Protein AF-A0A2V3HR65-F1 (afdb_monomer_lite)

Secondary structure (DSSP, 8-state):
-HHHHHHHHHHHIIIIIIIIIIIT--S---HHHHHHHHHHHHTTTS--HHHHHHHHHHHHHHTTSTT-TT-GGG-HHIIIIIHHHS----SS---GGGTTGGG---

Sequence (106 aa):
MIFFVWYFACGLSITVGYHRLFTHRSHDARAPLRLAYAVFGAGSFQNSILEWSSDHRRHHKEVDNEADPYNASRGFWWSHFLWILMDEHVGEPDYTNVRDLQKDWV

pLDDT: mean 93.76, std 7.17, range [59.22, 98.75]

Radius of gyration: 14.68 Å; chains: 1; bounding box: 37×25×39 Å

Foldseek 3Di:
DVVVVLVVLLVCLVPVNLPCCQQVVVDDDDPVVNVSSQVSVVVNVPDHSQLSSLLVVQCVVQAQHPSNLQRCVVDDVSNPPVSVVDPPDPDDDDRVVRVVVVPDPD

Structure (mmCIF, N/CA/C/O backbone):
data_AF-A0A2V3HR65-F1
#
_entry.id   AF-A0A2V3HR65-F1
#
loop_
_atom_site.group_PDB
_atom_site.id
_atom_site.type_symbol
_atom_site.label_atom_id
_atom_site.label_alt_id
_atom_site.label_comp_id
_atom_site.label_asym_id
_atom_site.label_entity_id
_atom_site.label_seq_id
_atom_site.pdbx_PDB_ins_code
_atom_site.Cartn_x
_atom_site.Cartn_y
_atom_site.Cartn_z
_atom_site.occupancy
_atom_site.B_iso_or_equiv
_atom_site.auth_seq_id
_atom_site.auth_comp_id
_atom_site.auth_asym_id
_atom_site.auth_atom_id
_atom_site.pdbx_PDB_model_num
ATOM 1 N N . MET A 1 1 ? 23.529 4.520 -5.643 1.00 85.56 1 MET A N 1
ATOM 2 C CA . MET A 1 1 ? 22.571 4.556 -6.774 1.00 85.56 1 MET A CA 1
ATOM 3 C C . MET A 1 1 ? 21.508 3.464 -6.662 1.00 85.56 1 MET A C 1
ATOM 5 O O . MET A 1 1 ? 20.338 3.812 -6.652 1.00 85.56 1 MET A O 1
ATOM 9 N N . ILE A 1 2 ? 21.885 2.188 -6.488 1.00 96.00 2 ILE A N 1
ATOM 10 C CA . ILE A 1 2 ? 20.934 1.060 -6.372 1.00 96.00 2 ILE A CA 1
ATOM 11 C C . ILE A 1 2 ? 19.869 1.242 -5.278 1.00 96.00 2 ILE A C 1
ATOM 13 O O . ILE A 1 2 ? 18.695 1.012 -5.536 1.00 96.00 2 ILE A O 1
ATOM 17 N N . PHE A 1 3 ? 20.262 1.747 -4.102 1.00 96.56 3 PHE A N 1
ATOM 18 C CA . PHE A 1 3 ? 19.340 2.027 -2.997 1.00 96.56 3 PHE A CA 1
ATOM 19 C C . PHE A 1 3 ? 18.192 2.952 -3.415 1.00 96.56 3 PHE A C 1
ATOM 21 O O . PHE A 1 3 ? 17.036 2.631 -3.187 1.00 96.56 3 PHE A O 1
ATOM 28 N N . PHE A 1 4 ? 18.499 4.074 -4.074 1.00 97.44 4 PHE A N 1
ATOM 29 C CA . PHE A 1 4 ? 17.481 5.041 -4.485 1.00 97.44 4 PHE A CA 1
ATOM 30 C C . PHE A 1 4 ? 16.558 4.470 -5.558 1.00 97.44 4 PHE A C 1
ATOM 32 O O . PHE A 1 4 ? 15.350 4.657 -5.479 1.00 97.44 4 PHE A O 1
ATOM 39 N N . VAL A 1 5 ? 17.108 3.729 -6.525 1.00 97.38 5 VAL A N 1
ATOM 40 C CA . VAL A 1 5 ? 16.298 3.049 -7.547 1.00 97.38 5 VAL A CA 1
ATOM 41 C C . VAL A 1 5 ? 15.315 2.083 -6.889 1.00 97.38 5 VAL A C 1
ATOM 43 O O . VAL A 1 5 ? 14.127 2.130 -7.191 1.00 97.38 5 VAL A O 1
ATOM 46 N N . TRP A 1 6 ? 15.791 1.263 -5.950 1.00 97.50 6 TRP A N 1
ATOM 47 C CA . TRP A 1 6 ? 14.945 0.323 -5.218 1.00 97.50 6 TRP A CA 1
ATOM 48 C C . TRP A 1 6 ? 13.894 1.039 -4.363 1.00 97.50 6 TRP A C 1
ATOM 50 O O . TRP A 1 6 ? 12.714 0.716 -4.440 1.00 97.50 6 TRP A O 1
ATOM 60 N N . TYR A 1 7 ? 14.304 2.068 -3.617 1.00 97.94 7 TYR A N 1
ATOM 61 C CA . TYR A 1 7 ? 13.422 2.881 -2.779 1.00 97.94 7 TYR A CA 1
ATOM 62 C C . TYR A 1 7 ? 12.251 3.463 -3.579 1.00 97.94 7 TYR A C 1
ATOM 64 O O . TYR A 1 7 ? 11.094 3.309 -3.187 1.00 97.94 7 TYR A O 1
ATOM 72 N N . PHE A 1 8 ? 12.528 4.078 -4.733 1.00 98.31 8 PHE A N 1
ATOM 73 C CA . PHE A 1 8 ? 11.477 4.631 -5.586 1.00 98.31 8 PHE A CA 1
ATOM 74 C C . PHE A 1 8 ? 10.636 3.545 -6.259 1.00 98.31 8 PHE A C 1
ATOM 76 O O . PHE A 1 8 ? 9.420 3.700 -6.334 1.00 98.31 8 PHE A O 1
ATOM 83 N N . ALA A 1 9 ? 11.239 2.442 -6.710 1.00 98.44 9 ALA A N 1
ATOM 84 C CA . ALA A 1 9 ? 10.497 1.339 -7.318 1.00 98.44 9 ALA A CA 1
ATOM 85 C C . ALA A 1 9 ? 9.495 0.714 -6.331 1.00 98.44 9 ALA A C 1
ATOM 87 O O . ALA A 1 9 ? 8.317 0.559 -6.665 1.00 98.44 9 ALA A O 1
ATOM 88 N N . CYS A 1 10 ? 9.920 0.430 -5.096 1.00 98.62 10 CYS A N 1
ATOM 89 C CA . CYS A 1 10 ? 9.049 -0.082 -4.038 1.00 98.62 10 CYS A CA 1
ATOM 90 C C . CYS A 1 10 ? 7.996 0.952 -3.616 1.00 98.62 10 CYS A C 1
ATOM 92 O O . CYS A 1 10 ? 6.811 0.630 -3.552 1.00 98.62 10 CYS A O 1
ATOM 94 N N . GLY A 1 11 ? 8.395 2.211 -3.400 1.00 98.38 11 GLY A N 1
ATOM 95 C CA . GLY A 1 11 ? 7.475 3.282 -3.007 1.00 98.38 11 GLY A CA 1
ATOM 96 C C . GLY A 1 11 ? 6.376 3.545 -4.043 1.00 98.38 11 GLY A C 1
ATOM 97 O O . GLY A 1 11 ? 5.202 3.675 -3.690 1.00 98.38 11 GLY A O 1
ATOM 98 N N . LEU A 1 12 ? 6.722 3.562 -5.334 1.00 98.50 12 LEU A N 1
ATOM 99 C CA . LEU A 1 12 ? 5.746 3.673 -6.425 1.00 98.50 12 LEU A CA 1
ATOM 100 C C . LEU A 1 12 ? 4.853 2.436 -6.522 1.00 98.50 12 LEU A C 1
ATOM 102 O O . LEU A 1 12 ? 3.670 2.559 -6.828 1.00 98.50 12 LEU A O 1
ATOM 106 N N . SER A 1 13 ? 5.382 1.252 -6.226 1.00 98.62 13 SER A N 1
ATOM 107 C CA . SER A 1 13 ? 4.596 0.018 -6.262 1.00 98.62 13 SER A CA 1
ATOM 108 C C . SER A 1 13 ? 3.564 -0.055 -5.147 1.00 98.62 13 SER A C 1
ATOM 110 O O . SER A 1 13 ? 2.455 -0.505 -5.406 1.00 98.62 13 SER A O 1
ATOM 112 N N . ILE A 1 14 ? 3.860 0.473 -3.956 1.00 98.75 14 ILE A N 1
ATOM 113 C CA . ILE A 1 14 ? 2.848 0.629 -2.904 1.00 98.75 14 ILE A CA 1
ATOM 114 C C . ILE A 1 14 ? 1.835 1.713 -3.276 1.00 98.75 14 ILE A C 1
ATOM 116 O O . ILE A 1 14 ? 0.631 1.476 -3.278 1.00 98.75 14 ILE A O 1
ATOM 120 N N . THR A 1 15 ? 2.306 2.906 -3.641 1.00 98.62 15 THR A N 1
ATOM 121 C CA . THR A 1 15 ? 1.425 4.075 -3.801 1.00 98.62 15 THR A CA 1
ATOM 122 C C . THR A 1 15 ? 0.603 4.080 -5.088 1.00 98.62 15 THR A C 1
ATOM 124 O O . THR A 1 15 ? -0.537 4.540 -5.073 1.00 98.62 15 THR A O 1
ATOM 127 N N . VAL A 1 16 ? 1.159 3.611 -6.206 1.00 98.50 16 VAL A N 1
ATOM 128 C CA . VAL A 1 16 ? 0.492 3.576 -7.518 1.00 98.50 16 VAL A CA 1
ATOM 129 C C . VAL A 1 16 ? -0.021 2.173 -7.832 1.00 98.50 16 VAL A C 1
ATOM 131 O O . VAL A 1 16 ? -1.129 2.040 -8.341 1.00 98.50 16 VAL A O 1
ATOM 134 N N . GLY A 1 17 ? 0.737 1.135 -7.475 1.00 98.62 17 GLY A N 1
ATOM 135 C CA . GLY A 1 17 ? 0.348 -0.262 -7.659 1.00 98.62 17 GLY A CA 1
ATOM 136 C C . GLY A 1 17 ? -0.688 -0.733 -6.638 1.00 98.62 17 GLY A C 1
ATOM 137 O O . GLY A 1 17 ? -1.886 -0.694 -6.903 1.00 98.62 17 GLY A O 1
ATOM 138 N N . TYR A 1 18 ? -0.238 -1.194 -5.472 1.00 98.62 18 TYR A N 1
ATOM 139 C CA . TYR A 1 18 ? -1.084 -1.814 -4.444 1.00 98.62 18 TYR A CA 1
ATOM 140 C C . TYR A 1 18 ? -2.269 -0.913 -4.096 1.00 98.62 18 TYR A C 1
ATOM 142 O O . TYR A 1 18 ? -3.417 -1.333 -4.206 1.00 98.62 18 TYR A O 1
ATOM 150 N N . HIS A 1 19 ? -2.004 0.356 -3.792 1.00 98.75 19 HIS A N 1
ATOM 151 C CA . HIS A 1 19 ? -3.022 1.314 -3.386 1.00 98.75 19 HIS A CA 1
ATOM 152 C C . HIS A 1 19 ? -3.970 1.715 -4.530 1.00 98.75 19 HIS A C 1
ATOM 154 O O . HIS A 1 19 ? -5.168 1.438 -4.487 1.00 98.75 19 HIS A O 1
ATOM 160 N N . ARG A 1 20 ? -3.469 2.382 -5.576 1.00 98.69 20 ARG A N 1
ATOM 161 C CA . ARG A 1 20 ? -4.342 2.998 -6.594 1.00 98.69 20 ARG A CA 1
ATOM 162 C C . ARG A 1 20 ? -4.848 2.007 -7.638 1.00 98.69 20 ARG A C 1
ATOM 164 O O . ARG A 1 20 ? -6.017 2.083 -8.005 1.00 98.69 20 ARG A O 1
ATOM 171 N N . LEU A 1 21 ? -3.990 1.112 -8.123 1.00 98.56 21 LEU A N 1
ATOM 172 C CA . LEU A 1 21 ? -4.334 0.151 -9.170 1.00 98.56 21 LEU A CA 1
ATOM 173 C C . LEU A 1 21 ? -5.095 -1.053 -8.603 1.00 98.56 21 LEU A C 1
ATOM 175 O O . LEU A 1 21 ? -6.232 -1.284 -9.001 1.00 98.56 21 LEU A O 1
ATOM 179 N N . PHE A 1 22 ? -4.500 -1.812 -7.679 1.00 98.25 22 PHE A N 1
ATOM 180 C CA . PHE A 1 22 ? -5.097 -3.068 -7.204 1.00 98.25 22 PHE A CA 1
ATOM 181 C C . PHE A 1 22 ? -6.214 -2.831 -6.181 1.00 98.25 22 PHE A C 1
ATOM 183 O O . PHE A 1 22 ? -7.292 -3.418 -6.287 1.00 98.25 22 PHE A O 1
ATOM 190 N N . THR A 1 23 ? -6.015 -1.915 -5.231 1.00 98.25 23 THR A N 1
ATOM 191 C CA . THR A 1 23 ? -7.006 -1.709 -4.171 1.00 98.25 23 THR A CA 1
ATOM 192 C C . THR A 1 23 ? -8.181 -0.855 -4.631 1.00 98.25 23 THR A C 1
ATOM 194 O O . THR A 1 23 ? -9.323 -1.313 -4.552 1.00 98.25 23 THR A O 1
ATOM 197 N N . HIS A 1 24 ? -7.915 0.355 -5.135 1.00 98.19 24 HIS A N 1
ATOM 198 C CA . HIS A 1 24 ? -8.957 1.324 -5.512 1.00 98.19 24 HIS A CA 1
ATOM 199 C C . HIS A 1 24 ? -9.387 1.265 -6.978 1.00 98.19 24 HIS A C 1
ATOM 201 O O . HIS A 1 24 ? -10.379 1.899 -7.332 1.00 98.19 24 HIS A O 1
ATOM 207 N N . ARG A 1 25 ? -8.671 0.524 -7.836 1.00 96.00 25 ARG A N 1
ATOM 208 C CA . ARG A 1 25 ? -8.961 0.412 -9.280 1.00 96.00 25 ARG A CA 1
ATOM 209 C C . ARG A 1 25 ? -9.151 1.775 -9.955 1.00 96.00 25 ARG A C 1
ATOM 211 O O . ARG A 1 25 ? -10.038 1.968 -10.780 1.00 96.00 25 ARG A O 1
ATOM 218 N N . SER A 1 26 ? -8.306 2.739 -9.589 1.00 98.00 26 SER A N 1
ATOM 219 C CA . SER A 1 26 ? -8.419 4.131 -10.039 1.00 98.00 26 SER A CA 1
ATOM 220 C C . SER A 1 26 ? -7.954 4.346 -11.483 1.00 98.00 26 SER A C 1
ATOM 222 O O . SER A 1 26 ? -8.124 5.436 -12.025 1.00 98.00 26 SER A O 1
ATOM 224 N N . HIS A 1 27 ? -7.262 3.367 -12.061 1.00 97.88 27 HIS A N 1
ATOM 225 C CA . HIS A 1 27 ? -6.734 3.385 -13.420 1.00 97.88 27 H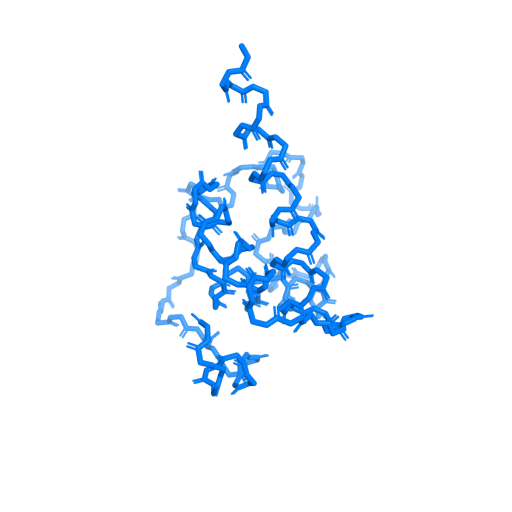IS A CA 1
ATOM 226 C C . HIS A 1 27 ? -6.452 1.955 -13.887 1.00 97.88 27 HIS A C 1
ATOM 228 O O . HIS A 1 27 ? -6.312 1.054 -13.064 1.00 97.88 27 HIS A O 1
ATOM 234 N N . ASP A 1 28 ? -6.311 1.773 -15.198 1.00 96.88 28 ASP A N 1
ATOM 235 C CA . ASP A 1 28 ? -5.884 0.514 -15.802 1.00 96.88 28 ASP A CA 1
ATOM 236 C C . ASP A 1 28 ? -4.392 0.540 -16.149 1.00 96.88 28 ASP A C 1
ATOM 238 O O . ASP A 1 28 ? -3.822 1.575 -16.503 1.00 96.88 28 ASP A O 1
ATOM 242 N N . ALA A 1 29 ? -3.755 -0.629 -16.109 1.00 97.50 29 ALA A N 1
ATOM 243 C CA . ALA A 1 29 ? -2.364 -0.812 -16.504 1.00 97.50 29 ALA A CA 1
ATOM 244 C C . ALA A 1 29 ? -2.209 -2.053 -17.390 1.00 97.50 29 ALA A C 1
ATOM 246 O O . ALA A 1 29 ? -2.921 -3.046 -17.240 1.00 97.50 29 ALA A O 1
ATOM 247 N N . ARG A 1 30 ? -1.243 -2.022 -18.314 1.00 97.94 30 ARG A N 1
ATOM 248 C CA . ARG A 1 30 ? -0.882 -3.202 -19.117 1.00 97.94 30 ARG A CA 1
ATOM 249 C C . ARG A 1 30 ? -0.059 -4.190 -18.287 1.00 97.94 30 ARG A C 1
ATOM 251 O O . ARG A 1 30 ? 0.628 -3.791 -17.348 1.00 97.94 30 ARG A O 1
ATOM 258 N N . ALA A 1 31 ? -0.076 -5.462 -18.686 1.00 98.00 31 ALA A N 1
ATOM 259 C CA . ALA A 1 31 ? 0.575 -6.569 -17.977 1.00 98.00 31 ALA A CA 1
ATOM 260 C C . ALA A 1 31 ? 2.022 -6.297 -17.501 1.00 98.00 31 ALA A C 1
ATOM 262 O O . ALA A 1 31 ? 2.295 -6.576 -16.337 1.00 98.00 31 ALA A O 1
ATOM 263 N N . PRO A 1 32 ? 2.931 -5.690 -18.299 1.00 98.19 32 PRO A N 1
ATOM 264 C CA . PRO A 1 32 ? 4.299 -5.441 -17.836 1.00 98.19 32 PRO A CA 1
ATOM 265 C C . PRO A 1 32 ? 4.373 -4.498 -16.631 1.00 98.19 32 PRO A C 1
ATOM 267 O O . PRO A 1 32 ? 5.157 -4.721 -15.715 1.00 98.19 32 PRO A O 1
ATOM 270 N N . LEU A 1 33 ? 3.535 -3.457 -16.611 1.00 98.31 33 LEU A N 1
ATOM 271 C CA . LEU A 1 33 ? 3.505 -2.495 -15.512 1.00 98.31 33 LEU A CA 1
ATOM 272 C C . LEU A 1 33 ? 2.849 -3.099 -14.265 1.00 98.31 33 LEU A C 1
ATOM 274 O O . LEU A 1 33 ? 3.345 -2.904 -13.160 1.00 98.31 33 LEU A O 1
ATOM 278 N N . ARG A 1 34 ? 1.783 -3.887 -14.451 1.00 98.31 34 ARG A N 1
ATOM 279 C CA . ARG A 1 34 ? 1.138 -4.636 -13.361 1.00 98.31 34 ARG A CA 1
ATOM 280 C C . ARG A 1 34 ? 2.127 -5.585 -12.682 1.00 98.31 34 ARG A C 1
ATOM 282 O O . ARG A 1 34 ? 2.227 -5.582 -11.461 1.00 98.31 34 ARG A O 1
ATOM 289 N N . LEU A 1 35 ? 2.902 -6.328 -13.476 1.00 98.25 35 LEU A N 1
ATOM 290 C CA . LEU A 1 35 ? 3.931 -7.234 -12.970 1.00 98.25 35 LEU A CA 1
ATOM 291 C C . LEU A 1 35 ? 5.066 -6.475 -12.273 1.00 98.25 35 LEU A C 1
ATOM 293 O O . LEU A 1 35 ? 5.530 -6.907 -11.223 1.00 98.25 35 LEU A O 1
ATOM 297 N N . ALA A 1 36 ? 5.488 -5.326 -12.811 1.00 98.44 36 ALA A N 1
ATOM 298 C CA . ALA A 1 36 ? 6.482 -4.484 -12.150 1.00 98.44 36 ALA A CA 1
ATOM 299 C C . ALA A 1 36 ? 5.999 -4.043 -10.758 1.00 98.44 36 ALA A C 1
ATOM 301 O O . ALA A 1 36 ? 6.737 -4.189 -9.786 1.00 98.44 36 ALA A O 1
ATOM 302 N N . TYR A 1 37 ? 4.750 -3.581 -10.644 1.00 98.56 37 TYR A N 1
ATOM 303 C CA . TYR A 1 37 ? 4.163 -3.238 -9.349 1.00 98.56 37 TYR A CA 1
ATOM 304 C C . TYR A 1 37 ? 4.053 -4.436 -8.405 1.00 98.56 37 TYR A C 1
ATOM 306 O O . TYR A 1 37 ? 4.306 -4.280 -7.215 1.00 98.56 37 TYR A O 1
ATOM 314 N N . ALA A 1 38 ? 3.731 -5.627 -8.911 1.00 97.94 38 ALA A N 1
ATOM 315 C CA . ALA A 1 38 ? 3.687 -6.835 -8.092 1.00 97.94 38 ALA A CA 1
ATOM 316 C C . ALA A 1 38 ? 5.073 -7.207 -7.536 1.00 97.94 38 ALA A C 1
ATOM 318 O O . ALA A 1 38 ? 5.229 -7.411 -6.335 1.00 97.94 38 ALA A O 1
ATOM 319 N N . VAL A 1 39 ? 6.104 -7.219 -8.387 1.00 98.19 39 VAL A N 1
ATOM 320 C CA . VAL A 1 39 ? 7.474 -7.599 -8.003 1.00 98.19 39 VAL A CA 1
ATOM 321 C C . VAL A 1 39 ? 8.088 -6.596 -7.026 1.00 98.19 39 VAL A C 1
ATOM 323 O O . VAL A 1 39 ? 8.591 -6.977 -5.969 1.00 98.19 39 VAL A O 1
ATOM 326 N N . PHE A 1 40 ? 8.049 -5.304 -7.351 1.00 98.50 40 PHE A N 1
ATOM 327 C CA . PHE A 1 40 ? 8.634 -4.280 -6.483 1.00 98.50 40 PHE A CA 1
ATOM 328 C C . PHE A 1 40 ? 7.768 -3.999 -5.249 1.00 98.50 40 PHE A C 1
ATOM 330 O O . PHE A 1 40 ? 8.302 -3.605 -4.213 1.00 98.50 40 PHE A O 1
ATOM 337 N N . GLY A 1 41 ? 6.456 -4.239 -5.324 1.00 98.19 41 GLY A N 1
ATOM 338 C CA . GLY A 1 41 ? 5.561 -4.219 -4.170 1.00 98.19 41 GLY A CA 1
ATOM 339 C C . GLY A 1 41 ? 5.884 -5.337 -3.182 1.00 98.19 41 GLY A C 1
ATOM 340 O O . GLY A 1 41 ? 6.046 -5.057 -1.997 1.00 98.19 41 GLY A O 1
ATOM 341 N N . ALA A 1 42 ? 6.126 -6.564 -3.653 1.00 97.81 42 ALA A N 1
ATOM 342 C CA . ALA A 1 42 ? 6.620 -7.650 -2.803 1.00 97.81 42 ALA A CA 1
ATOM 343 C C . ALA A 1 42 ? 7.968 -7.295 -2.144 1.00 97.81 42 ALA A C 1
ATOM 345 O O . ALA A 1 42 ? 8.178 -7.559 -0.962 1.00 97.81 42 ALA A O 1
ATOM 346 N N . GLY A 1 43 ? 8.846 -6.594 -2.872 1.00 97.75 43 GLY A N 1
ATOM 347 C CA . GLY A 1 43 ? 10.115 -6.070 -2.352 1.00 97.75 43 GLY A CA 1
ATOM 348 C C . GLY A 1 43 ? 9.997 -4.999 -1.254 1.00 97.75 43 GLY A C 1
ATOM 349 O O . GLY A 1 43 ? 11.022 -4.607 -0.695 1.00 97.75 43 GLY A O 1
ATOM 350 N N . SER A 1 44 ? 8.786 -4.516 -0.947 1.00 97.38 44 SER A N 1
ATOM 351 C CA . SER A 1 44 ? 8.527 -3.558 0.140 1.00 97.38 44 SER A CA 1
ATOM 352 C C . SER A 1 44 ? 8.250 -4.212 1.499 1.00 97.38 44 SER A C 1
ATOM 354 O O . SER A 1 44 ? 8.266 -3.511 2.508 1.00 97.38 44 SER A O 1
ATOM 356 N N . PHE A 1 45 ? 8.000 -5.527 1.526 1.00 96.12 45 PHE A N 1
ATOM 357 C CA . PHE A 1 45 ? 7.662 -6.290 2.734 1.00 96.12 45 PHE A CA 1
ATOM 358 C C . PHE A 1 45 ? 6.410 -5.792 3.488 1.00 96.12 45 PHE A C 1
ATOM 360 O O . PHE A 1 45 ? 6.335 -5.910 4.707 1.00 96.12 45 PHE A O 1
ATOM 367 N N . GLN A 1 46 ? 5.406 -5.270 2.773 1.00 95.75 46 GLN A N 1
ATOM 368 C CA . GLN A 1 46 ? 4.112 -4.846 3.336 1.00 95.75 46 GLN A CA 1
ATOM 369 C C . GLN A 1 46 ? 2.988 -5.857 3.041 1.00 95.75 46 GLN A C 1
ATOM 371 O O . GLN A 1 46 ? 1.920 -5.478 2.583 1.00 95.75 46 GLN A O 1
ATOM 376 N N . ASN A 1 47 ? 3.228 -7.151 3.263 1.00 95.00 47 ASN A N 1
ATOM 377 C CA . ASN A 1 47 ? 2.322 -8.247 2.883 1.00 95.00 47 ASN A CA 1
ATOM 378 C C . ASN A 1 47 ? 2.063 -8.380 1.363 1.00 95.00 47 ASN A C 1
ATOM 380 O O . ASN A 1 47 ? 2.631 -7.678 0.519 1.00 95.00 47 ASN A O 1
ATOM 384 N N . SER A 1 48 ? 1.258 -9.381 0.999 1.00 95.81 48 SER A N 1
ATOM 385 C CA . SER A 1 48 ? 0.865 -9.643 -0.387 1.00 95.81 48 SER A CA 1
ATOM 386 C C . SER A 1 48 ? -0.085 -8.561 -0.913 1.00 95.81 48 SER A C 1
ATOM 388 O O . SER A 1 48 ? -0.718 -7.850 -0.134 1.00 95.81 48 SER A O 1
ATOM 390 N N . ILE A 1 49 ? -0.235 -8.467 -2.242 1.00 97.06 49 ILE A N 1
ATOM 391 C CA . ILE A 1 49 ? -1.243 -7.590 -2.870 1.00 97.06 49 ILE A CA 1
ATOM 392 C C . ILE A 1 49 ? -2.629 -7.868 -2.278 1.00 97.06 49 ILE A C 1
ATOM 394 O O . ILE A 1 49 ? -3.379 -6.931 -2.015 1.00 97.06 49 ILE A O 1
ATOM 398 N N . LEU A 1 50 ? -2.957 -9.146 -2.066 1.00 96.19 50 LEU A N 1
ATOM 399 C CA . LEU A 1 50 ? -4.265 -9.582 -1.590 1.00 96.19 50 LEU A CA 1
ATOM 400 C C . LEU A 1 50 ? -4.530 -9.117 -0.153 1.00 96.19 50 LEU A C 1
ATOM 402 O O . LEU A 1 50 ? -5.556 -8.489 0.096 1.00 96.19 50 LEU A O 1
ATOM 406 N N . GLU A 1 51 ? -3.585 -9.374 0.753 1.00 95.19 51 GLU A N 1
ATOM 407 C CA . GLU A 1 51 ? -3.675 -8.986 2.166 1.00 95.19 51 GLU A CA 1
ATOM 408 C C . GLU A 1 51 ? -3.709 -7.464 2.309 1.00 95.19 51 GLU A C 1
ATOM 410 O O . GLU A 1 51 ? -4.653 -6.915 2.868 1.00 95.19 51 GLU A O 1
ATOM 415 N N . TRP A 1 52 ? -2.739 -6.767 1.703 1.00 96.50 52 TRP A N 1
ATOM 416 C CA . TRP A 1 52 ? -2.639 -5.310 1.790 1.00 96.50 52 TRP A CA 1
ATOM 417 C C . TRP A 1 52 ? -3.907 -4.636 1.264 1.00 96.50 52 TRP A C 1
ATOM 419 O O . TRP A 1 52 ? -4.428 -3.708 1.878 1.00 96.50 52 TRP A O 1
ATOM 429 N N . SER A 1 53 ? -4.444 -5.122 0.138 1.00 97.38 53 SER A N 1
ATOM 430 C CA . SER A 1 53 ? -5.678 -4.575 -0.432 1.00 97.38 53 SER A CA 1
ATOM 431 C C . SER A 1 53 ? -6.900 -4.879 0.436 1.00 97.38 53 SER A C 1
ATOM 433 O O . SER A 1 53 ? -7.801 -4.042 0.510 1.00 97.38 53 SER A O 1
ATOM 435 N N . SER A 1 54 ? -6.951 -6.050 1.083 1.00 95.81 54 SER A N 1
ATOM 436 C CA . SER A 1 54 ? -8.034 -6.400 2.008 1.00 95.81 54 SER A CA 1
ATOM 437 C C . SER A 1 54 ? -8.024 -5.472 3.219 1.00 95.81 54 SER A C 1
ATOM 439 O O . SER A 1 54 ? -9.027 -4.803 3.491 1.00 95.81 54 SER A O 1
ATOM 441 N N . ASP A 1 55 ? -6.874 -5.349 3.877 1.00 93.94 55 ASP A N 1
ATOM 442 C CA . ASP A 1 55 ? -6.691 -4.480 5.035 1.00 93.94 55 ASP A CA 1
ATOM 443 C C . ASP A 1 55 ? -7.004 -3.030 4.705 1.00 93.94 55 ASP A C 1
ATOM 445 O O . ASP A 1 55 ? -7.746 -2.368 5.428 1.00 93.94 55 ASP A O 1
ATOM 449 N N . HIS A 1 56 ? -6.518 -2.549 3.565 1.00 96.06 56 HIS A N 1
ATOM 450 C CA . HIS A 1 56 ? -6.731 -1.174 3.154 1.00 96.06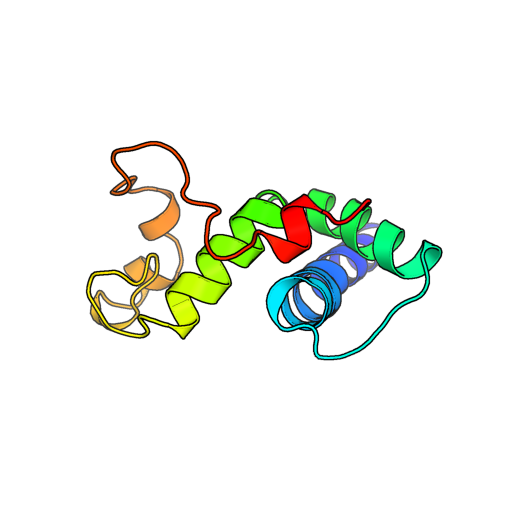 56 HIS A CA 1
ATOM 451 C C . HIS A 1 56 ? -8.201 -0.877 2.821 1.00 96.06 56 HIS A C 1
ATOM 453 O O . HIS A 1 56 ? -8.720 0.183 3.180 1.00 96.06 56 HIS A O 1
ATOM 459 N N . ARG A 1 57 ? -8.920 -1.815 2.182 1.00 96.62 57 ARG A N 1
ATOM 460 C CA . ARG A 1 57 ? -10.374 -1.686 1.959 1.00 96.62 57 ARG A CA 1
ATOM 461 C C . ARG A 1 57 ? -11.146 -1.704 3.272 1.00 96.62 57 ARG A C 1
ATOM 463 O O . ARG A 1 57 ? -12.098 -0.939 3.415 1.00 96.62 57 ARG A O 1
ATOM 470 N N . ARG A 1 58 ? -10.749 -2.559 4.220 1.00 93.56 58 ARG A N 1
ATOM 471 C CA . ARG A 1 58 ? -11.343 -2.620 5.561 1.00 93.56 58 ARG A CA 1
ATOM 472 C C . ARG A 1 58 ? -11.123 -1.317 6.321 1.00 93.56 58 ARG A C 1
ATOM 474 O O . ARG A 1 58 ? -12.099 -0.754 6.798 1.00 93.56 58 ARG A O 1
ATOM 481 N N . HIS A 1 59 ? -9.898 -0.802 6.334 1.00 94.19 59 HIS A N 1
ATOM 482 C CA . HIS A 1 59 ? -9.581 0.503 6.904 1.00 94.19 59 HIS A CA 1
ATOM 483 C C . HIS A 1 59 ? -10.478 1.595 6.327 1.00 94.19 59 HIS A C 1
ATOM 485 O O . HIS A 1 59 ? -11.157 2.277 7.076 1.00 94.19 59 HIS A O 1
ATOM 491 N N . HIS A 1 60 ? -10.578 1.711 4.998 1.00 95.69 60 HIS A N 1
ATOM 492 C CA . HIS A 1 60 ? -11.438 2.719 4.372 1.00 95.69 60 HIS A CA 1
ATOM 493 C C . HIS A 1 60 ? -12.927 2.576 4.715 1.00 95.69 60 HIS A C 1
ATOM 495 O O . HIS A 1 60 ? -13.644 3.576 4.740 1.00 95.69 60 HIS A O 1
ATOM 501 N N . LYS A 1 61 ? -13.405 1.349 4.938 1.00 94.62 61 LYS A N 1
ATOM 502 C CA . LYS A 1 61 ? -14.797 1.074 5.309 1.00 94.62 61 LYS A CA 1
ATOM 503 C C . LYS A 1 61 ? -15.077 1.388 6.780 1.00 94.62 61 LYS A C 1
ATOM 505 O O . LYS A 1 61 ? -16.176 1.832 7.094 1.00 94.62 61 LYS A O 1
ATOM 510 N N . GLU A 1 62 ? -14.100 1.151 7.647 1.00 93.12 62 GLU A N 1
ATOM 511 C CA . GLU A 1 62 ? -14.243 1.189 9.103 1.00 93.12 62 GLU A CA 1
ATOM 512 C C . GLU A 1 62 ? -13.416 2.306 9.758 1.00 93.12 62 GLU A C 1
ATOM 514 O O . GLU A 1 62 ? -13.160 2.225 10.953 1.00 93.12 62 GLU A O 1
ATOM 519 N N . VAL A 1 63 ? -13.000 3.331 8.998 1.00 92.25 63 VAL A N 1
ATOM 520 C CA . VAL A 1 63 ? -12.135 4.434 9.465 1.00 92.25 63 VAL A CA 1
ATOM 521 C C . VAL A 1 63 ? -12.553 4.912 10.852 1.00 92.25 63 VAL A C 1
ATOM 523 O O . VAL A 1 63 ? -13.716 5.243 11.079 1.00 92.25 63 VAL A O 1
ATOM 526 N N . ASP A 1 64 ? -11.576 4.956 11.757 1.00 85.94 64 ASP A N 1
ATOM 527 C CA . ASP A 1 64 ? -11.703 5.411 13.146 1.00 85.94 64 ASP A CA 1
ATOM 528 C C . ASP A 1 64 ? -12.632 4.568 14.050 1.00 85.94 64 ASP A C 1
ATOM 530 O O . ASP A 1 64 ? -12.746 4.858 15.245 1.00 85.94 64 ASP A O 1
ATOM 534 N N . ASN A 1 65 ? -13.213 3.471 13.553 1.00 89.81 65 ASN A N 1
ATOM 535 C CA . ASN A 1 65 ? -13.960 2.495 14.354 1.00 89.81 65 ASN A CA 1
ATOM 536 C C . ASN A 1 65 ? -13.048 1.380 14.893 1.00 89.81 65 ASN A C 1
ATOM 538 O O . ASN A 1 65 ? -11.924 1.178 14.437 1.00 89.81 65 ASN A O 1
ATOM 542 N N . GLU A 1 66 ? -13.536 0.600 15.860 1.00 87.00 66 GLU A N 1
ATOM 543 C CA . GLU A 1 66 ? -12.777 -0.517 16.457 1.00 87.00 66 GLU A CA 1
ATOM 544 C C . GLU A 1 66 ? -12.359 -1.593 15.439 1.00 87.00 66 GLU A C 1
ATOM 546 O O . GLU A 1 66 ? -11.370 -2.285 15.653 1.00 87.00 66 GLU A O 1
ATOM 551 N N . ALA A 1 67 ? -13.083 -1.713 14.323 1.00 86.44 67 ALA A N 1
ATOM 552 C CA . ALA A 1 67 ? -12.785 -2.665 13.255 1.00 86.44 67 ALA A CA 1
ATOM 553 C C . ALA A 1 67 ? -11.685 -2.195 12.276 1.00 86.44 67 ALA A C 1
ATOM 555 O O . ALA A 1 67 ? -11.294 -2.966 11.396 1.00 86.44 67 ALA A O 1
ATOM 556 N N . ASP A 1 68 ? -11.191 -0.956 12.400 1.00 90.69 68 ASP A N 1
ATOM 557 C CA . ASP A 1 68 ? -10.040 -0.467 11.638 1.00 90.69 68 ASP A CA 1
ATOM 558 C C . ASP A 1 68 ? -8.729 -1.006 12.243 1.00 90.69 68 ASP A C 1
ATOM 560 O O . ASP A 1 68 ? -8.383 -0.638 13.373 1.00 90.69 68 ASP A O 1
ATOM 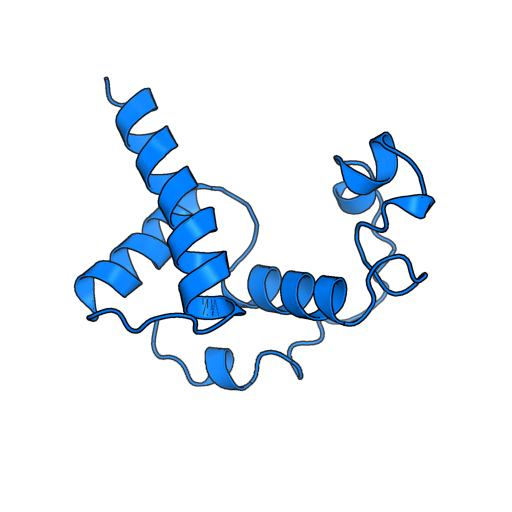564 N N . PRO A 1 69 ? -7.963 -1.840 11.508 1.00 84.06 69 PRO A N 1
ATOM 565 C CA . PRO A 1 69 ? -6.747 -2.467 12.027 1.00 84.06 69 PRO A CA 1
ATOM 566 C C . PRO A 1 69 ? -5.717 -1.457 12.553 1.00 84.06 69 PRO A C 1
ATOM 568 O O . PRO A 1 69 ? -5.024 -1.732 13.531 1.00 84.06 69 PRO A O 1
ATOM 571 N N . TYR A 1 70 ? -5.640 -0.263 11.964 1.00 88.88 70 TYR A N 1
ATOM 572 C CA . TYR A 1 70 ? -4.672 0.770 12.342 1.00 88.88 70 TYR A CA 1
ATOM 573 C C . TYR A 1 70 ? -5.345 2.086 12.757 1.00 88.88 70 TYR A C 1
ATOM 575 O O . TYR A 1 70 ? -4.809 3.173 12.529 1.00 88.88 70 TYR A O 1
ATOM 583 N N . ASN A 1 71 ? -6.488 1.962 13.445 1.00 92.50 71 ASN A N 1
ATOM 584 C CA . ASN A 1 71 ? -7.308 3.054 13.978 1.00 92.50 71 ASN A CA 1
ATOM 585 C C . ASN A 1 71 ? -6.481 4.179 14.640 1.00 92.50 71 ASN A C 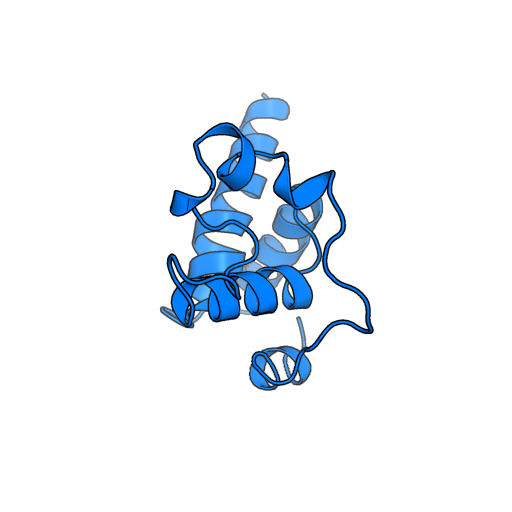1
ATOM 587 O O . ASN A 1 71 ? -5.827 3.981 15.672 1.00 92.50 71 ASN A O 1
ATOM 591 N N . ALA A 1 72 ? -6.571 5.391 14.085 1.00 93.38 72 ALA A N 1
ATOM 592 C CA . ALA A 1 72 ? -5.845 6.566 14.564 1.00 93.38 72 ALA A CA 1
ATOM 593 C C . ALA A 1 72 ? -6.320 7.075 15.938 1.00 93.38 72 ALA A C 1
ATOM 595 O O . ALA A 1 72 ? -5.526 7.647 16.690 1.00 93.38 72 ALA A O 1
ATOM 596 N N . SER A 1 73 ? -7.572 6.806 16.319 1.00 93.50 73 SER A N 1
ATOM 597 C CA . SER A 1 73 ? -8.141 7.164 17.628 1.00 93.50 73 SER A CA 1
ATOM 598 C C . SER A 1 73 ? -7.478 6.424 18.794 1.00 93.50 73 SER A C 1
ATOM 600 O O . SER A 1 73 ? -7.522 6.894 19.930 1.00 93.50 73 SER A O 1
ATOM 602 N N . ARG A 1 74 ? -6.785 5.307 18.528 1.00 92.69 74 ARG A N 1
ATOM 603 C CA . ARG A 1 74 ? -5.949 4.598 19.515 1.00 92.69 74 ARG A CA 1
ATOM 604 C C . ARG A 1 74 ? -4.587 5.267 19.747 1.00 92.69 74 ARG A C 1
ATOM 606 O O . ARG A 1 74 ? -3.804 4.815 20.582 1.00 92.69 74 ARG A O 1
ATOM 613 N N . GLY A 1 75 ? -4.311 6.360 19.036 1.00 94.56 75 GLY A N 1
ATOM 614 C CA . GLY A 1 75 ? -3.134 7.201 19.197 1.00 94.56 75 GLY A CA 1
ATOM 615 C C . GLY A 1 75 ? -2.034 6.941 18.168 1.00 94.56 75 GLY A C 1
ATOM 616 O O . GLY A 1 75 ? -2.017 5.940 17.451 1.00 94.56 75 GLY A O 1
ATOM 617 N N . PHE A 1 76 ? -1.069 7.864 18.132 1.00 95.81 76 PHE A N 1
ATOM 618 C CA . PHE A 1 76 ? 0.022 7.889 17.153 1.00 95.81 76 PHE A CA 1
ATOM 619 C C . PHE A 1 76 ? 0.762 6.550 17.043 1.00 95.81 76 PHE A C 1
ATOM 621 O O . PHE A 1 76 ? 0.854 5.983 15.958 1.00 95.81 76 PHE A O 1
ATOM 628 N N . TRP A 1 77 ? 1.238 6.004 18.164 1.00 96.06 77 TRP A N 1
ATOM 629 C CA . TRP A 1 77 ? 2.014 4.762 18.156 1.00 96.06 77 TRP A CA 1
ATOM 630 C C . TRP A 1 77 ? 1.207 3.551 17.685 1.00 96.06 77 TRP A C 1
ATOM 632 O O . TRP A 1 77 ? 1.774 2.682 17.020 1.00 96.06 77 TRP A O 1
ATOM 642 N N . TRP A 1 78 ? -0.101 3.526 17.979 1.00 94.06 78 TRP A N 1
ATOM 643 C CA . TRP A 1 78 ? -0.997 2.490 17.474 1.00 94.06 78 TRP A CA 1
ATOM 644 C C . TRP A 1 78 ? -1.033 2.497 15.956 1.00 94.06 78 TRP A C 1
ATOM 646 O O . TRP A 1 78 ? -0.575 1.536 15.353 1.00 94.06 78 TRP A O 1
ATOM 656 N N . SER A 1 79 ? -1.468 3.611 15.364 1.00 93.62 79 SER A N 1
ATOM 657 C CA . SER A 1 79 ? -1.568 3.781 13.907 1.00 93.62 79 SER A CA 1
ATOM 658 C C . SER A 1 79 ? -0.230 3.658 13.165 1.00 93.62 79 SER A C 1
ATOM 660 O O . SER A 1 79 ? -0.212 3.347 11.977 1.00 93.62 79 SER A O 1
ATOM 662 N N . HIS A 1 80 ? 0.900 3.885 13.846 1.00 94.44 80 HIS A N 1
ATOM 663 C CA . HIS A 1 80 ? 2.215 3.869 13.212 1.00 94.44 80 HIS A CA 1
ATOM 664 C C . HIS A 1 80 ? 2.804 2.460 13.062 1.00 94.44 80 HIS A C 1
ATOM 666 O O . HIS A 1 80 ? 3.159 2.074 11.951 1.00 94.44 80 HIS A O 1
ATOM 672 N N . PHE A 1 81 ? 2.932 1.694 14.153 1.00 94.00 81 PHE A N 1
ATOM 673 C CA . PHE A 1 81 ? 3.515 0.342 14.085 1.00 94.00 81 PHE A CA 1
ATOM 674 C C . PHE A 1 81 ? 3.013 -0.640 15.144 1.00 94.00 81 PHE A C 1
ATOM 676 O O . PHE A 1 81 ? 3.214 -1.840 14.967 1.00 94.00 81 PHE A O 1
ATOM 683 N N . LEU A 1 82 ? 2.396 -0.196 16.249 1.00 94.62 82 LEU A N 1
ATOM 684 C CA . LEU A 1 82 ? 1.987 -1.149 17.291 1.00 94.62 82 LEU A CA 1
ATOM 685 C C . LEU A 1 82 ? 0.911 -2.115 16.789 1.00 94.62 82 LEU A C 1
ATOM 687 O O . LEU A 1 82 ? 0.933 -3.263 17.212 1.00 94.62 82 LEU A O 1
ATOM 691 N N . TRP A 1 83 ? 0.059 -1.701 15.845 1.00 90.81 83 TRP A N 1
ATOM 692 C CA . TRP A 1 83 ? -0.917 -2.584 15.195 1.00 90.81 83 TRP A CA 1
ATOM 693 C C . TRP A 1 83 ? -0.286 -3.783 14.463 1.00 90.81 83 TRP A C 1
ATOM 695 O O . TRP A 1 83 ? -0.939 -4.800 14.275 1.00 90.81 83 TRP A O 1
ATOM 705 N N . ILE A 1 84 ? 0.987 -3.678 14.062 1.00 90.25 84 ILE A N 1
ATOM 706 C CA . ILE A 1 84 ? 1.739 -4.762 13.408 1.00 90.25 84 ILE A CA 1
ATOM 707 C C . ILE A 1 84 ? 2.304 -5.729 14.455 1.00 90.25 84 ILE A C 1
ATOM 709 O O . ILE A 1 84 ? 2.413 -6.927 14.220 1.00 90.25 84 ILE A O 1
ATOM 713 N N . LEU A 1 85 ? 2.720 -5.196 15.607 1.00 91.06 85 LEU A N 1
ATOM 714 C CA . LEU A 1 85 ? 3.358 -5.970 16.676 1.00 91.06 85 LEU A CA 1
ATOM 715 C C . LEU A 1 85 ? 2.343 -6.661 17.589 1.00 91.06 85 LEU A C 1
ATOM 717 O O . LEU A 1 85 ? 2.673 -7.647 18.246 1.00 91.06 85 LEU A O 1
ATOM 721 N N . MET A 1 86 ? 1.141 -6.099 17.672 1.00 86.56 86 MET A N 1
ATOM 722 C CA . MET A 1 86 ? 0.056 -6.557 18.523 1.00 86.56 86 MET A CA 1
ATOM 723 C C . MET A 1 86 ? -0.962 -7.257 17.630 1.00 86.56 86 MET A C 1
ATOM 725 O O . MET A 1 86 ? -1.785 -6.607 16.991 1.00 86.56 86 MET A O 1
ATOM 729 N N . ASP A 1 87 ? -0.879 -8.583 17.566 1.00 70.69 87 ASP A N 1
ATOM 730 C CA . ASP A 1 87 ? -1.850 -9.369 16.815 1.00 70.69 87 ASP A CA 1
ATOM 731 C C . ASP A 1 87 ? -3.170 -9.452 17.591 1.00 70.69 87 ASP A C 1
ATOM 733 O O . ASP A 1 87 ? -3.316 -10.213 18.550 1.00 70.69 87 ASP A O 1
ATOM 737 N N . GLU A 1 88 ? -4.122 -8.609 17.200 1.00 70.31 88 GLU A N 1
ATOM 738 C CA . GLU A 1 88 ? -5.497 -8.646 17.701 1.00 70.31 88 GLU A CA 1
ATOM 739 C C . GLU A 1 88 ? -6.429 -9.459 16.783 1.00 70.31 88 GLU A C 1
ATOM 741 O O . GLU A 1 88 ? -7.587 -9.701 17.132 1.00 70.31 88 GLU A O 1
ATOM 746 N N . HIS A 1 89 ? -5.944 -9.919 15.624 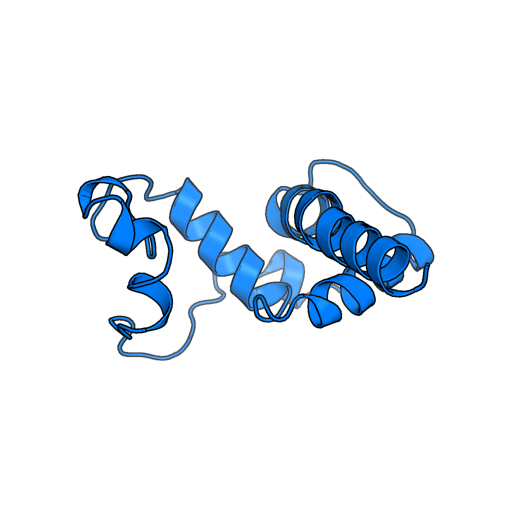1.00 66.25 89 HIS A N 1
ATOM 747 C CA . HIS A 1 89 ? -6.746 -10.648 14.647 1.00 66.25 89 HIS A CA 1
ATOM 748 C C . HIS A 1 89 ? -6.742 -12.144 14.948 1.00 66.25 89 HIS A C 1
ATOM 750 O O . HIS A 1 89 ? -5.998 -12.936 14.380 1.00 66.25 89 HIS A O 1
ATOM 756 N N . VAL A 1 90 ? -7.644 -12.558 15.836 1.00 59.22 90 VAL A N 1
ATOM 757 C CA . VAL A 1 90 ? -7.861 -13.978 16.127 1.00 59.22 90 VAL A CA 1
ATOM 758 C C . VAL A 1 90 ? -8.715 -14.603 15.018 1.00 59.22 90 VAL A C 1
ATOM 760 O O . VAL A 1 90 ? -9.940 -14.486 15.035 1.00 59.22 90 VAL A O 1
ATOM 763 N N . GLY A 1 91 ? -8.091 -15.281 14.052 1.00 70.06 91 GLY A N 1
ATOM 764 C CA . GLY A 1 91 ? -8.807 -16.047 13.026 1.00 70.06 91 GLY A CA 1
ATOM 765 C C . GLY A 1 91 ? -8.079 -16.149 11.689 1.00 70.06 91 GLY A C 1
ATOM 766 O O . GLY A 1 91 ? -6.957 -15.682 11.533 1.00 70.06 91 GLY A O 1
ATOM 767 N N . GLU A 1 92 ? -8.738 -16.782 10.720 1.00 76.81 92 GLU A N 1
ATOM 768 C CA . GLU A 1 92 ? -8.256 -16.839 9.338 1.00 76.81 92 GLU A CA 1
ATOM 769 C C . GLU A 1 92 ? -8.441 -15.478 8.642 1.00 76.81 92 GLU A C 1
ATOM 771 O O . GLU A 1 92 ? -9.459 -14.815 8.879 1.00 76.81 92 GLU A O 1
ATOM 776 N N . PRO A 1 93 ? -7.518 -15.071 7.752 1.00 81.38 93 PRO A N 1
ATOM 777 C CA . PRO A 1 93 ? -7.670 -13.858 6.955 1.00 81.38 93 PRO A CA 1
ATOM 778 C C . PRO A 1 93 ? -8.987 -13.842 6.164 1.00 81.38 93 PRO A C 1
ATOM 780 O O . PRO A 1 93 ? -9.318 -14.793 5.448 1.00 81.38 93 PRO A O 1
ATOM 783 N N . ASP A 1 94 ? -9.736 -12.739 6.253 1.00 88.69 94 ASP A N 1
ATOM 784 C CA . ASP A 1 94 ? -10.950 -12.533 5.460 1.00 88.69 94 ASP A CA 1
ATOM 785 C C . ASP A 1 94 ? -10.626 -11.801 4.149 1.00 88.69 94 ASP A C 1
ATOM 787 O O . ASP A 1 94 ? -10.295 -10.614 4.126 1.00 88.69 94 ASP A O 1
ATOM 791 N N . TYR A 1 95 ? -10.770 -12.516 3.033 1.00 94.19 95 TYR A N 1
ATOM 792 C CA . TYR A 1 95 ? -10.584 -11.984 1.679 1.00 94.19 95 TYR A CA 1
ATOM 793 C C . TYR A 1 95 ? -11.894 -11.764 0.917 1.00 94.19 95 TYR A C 1
ATOM 795 O O . TYR A 1 95 ? -11.901 -11.581 -0.305 1.00 94.19 95 TYR A O 1
ATOM 803 N N . THR A 1 96 ? -13.037 -11.779 1.603 1.00 94.56 96 THR A N 1
ATOM 804 C CA . THR A 1 96 ? -14.343 -11.589 0.957 1.00 94.56 96 THR A CA 1
ATOM 805 C C . THR A 1 96 ? -14.493 -10.213 0.303 1.00 94.56 96 THR A C 1
ATOM 807 O O . THR A 1 96 ? -15.217 -10.090 -0.690 1.00 94.56 96 THR A O 1
ATOM 810 N N . ASN A 1 97 ? -13.771 -9.203 0.791 1.00 95.31 97 ASN A N 1
ATOM 811 C CA . ASN A 1 97 ? -13.729 -7.844 0.249 1.00 95.31 97 ASN A CA 1
ATOM 812 C C . ASN A 1 97 ? -12.769 -7.669 -0.950 1.00 95.31 97 ASN A C 1
ATOM 814 O O . ASN A 1 97 ? -12.751 -6.587 -1.537 1.00 95.31 97 ASN A O 1
ATOM 818 N N . VAL A 1 98 ? -12.002 -8.699 -1.337 1.00 97.12 98 VAL A N 1
ATOM 819 C CA . VAL A 1 98 ? -11.010 -8.680 -2.438 1.00 97.12 98 VAL A CA 1
ATOM 820 C C . VAL A 1 98 ? -11.195 -9.831 -3.438 1.00 97.12 98 VAL A C 1
ATOM 822 O O . VAL A 1 98 ? -10.260 -10.266 -4.109 1.0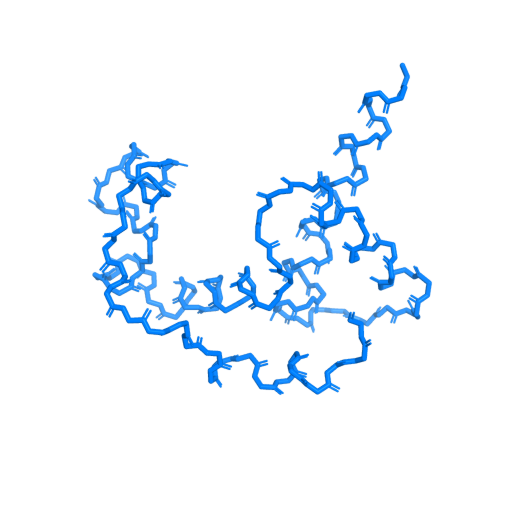0 97.12 98 VAL A O 1
ATOM 825 N N . ARG A 1 99 ? -12.431 -10.320 -3.602 1.00 96.75 99 ARG A N 1
ATOM 826 C CA . ARG A 1 99 ? -12.780 -11.385 -4.571 1.00 96.75 99 ARG A CA 1
ATOM 827 C C . ARG A 1 99 ? -12.451 -11.051 -6.027 1.00 96.75 99 ARG A C 1
ATOM 829 O O . ARG A 1 99 ? -12.351 -11.951 -6.856 1.00 96.75 99 ARG A O 1
ATOM 836 N N . ASP A 1 100 ? -12.362 -9.769 -6.359 1.00 95.62 100 ASP A N 1
ATOM 837 C CA . ASP A 1 100 ? -11.886 -9.288 -7.653 1.00 95.62 100 ASP A CA 1
ATOM 838 C C . ASP A 1 100 ? -10.399 -9.594 -7.850 1.00 95.62 100 ASP A C 1
ATOM 840 O O . ASP A 1 100 ? -10.035 -10.110 -8.901 1.00 95.62 100 ASP A O 1
ATOM 844 N N . LEU A 1 101 ? -9.574 -9.372 -6.825 1.00 96.19 101 LEU A N 1
ATOM 845 C CA . LEU A 1 101 ? -8.143 -9.676 -6.861 1.00 96.19 101 LEU A CA 1
ATOM 846 C C . LEU A 1 101 ? -7.863 -11.180 -6.819 1.00 96.19 101 LEU A C 1
ATOM 848 O O . LEU A 1 101 ? -6.936 -11.640 -7.467 1.00 96.19 101 LEU A O 1
ATOM 852 N N . GLN A 1 102 ? -8.704 -11.976 -6.150 1.00 95.94 102 GLN A N 1
ATOM 853 C CA . GLN A 1 102 ? -8.582 -13.444 -6.170 1.00 95.94 102 GLN A CA 1
ATOM 854 C C . GLN A 1 102 ? -8.752 -14.058 -7.570 1.00 95.94 102 GLN A C 1
ATOM 856 O O . GLN A 1 102 ? -8.349 -15.195 -7.803 1.00 95.94 102 GLN A O 1
ATOM 861 N N . LYS A 1 103 ? -9.406 -13.336 -8.484 1.00 95.06 103 LYS A N 1
ATOM 862 C CA . LYS A 1 103 ? -9.595 -13.742 -9.884 1.00 95.06 103 LYS A CA 1
ATOM 863 C C . LYS A 1 103 ? -8.577 -13.092 -10.816 1.00 95.06 103 LYS A C 1
ATOM 865 O O . LYS A 1 103 ? -8.607 -13.357 -12.018 1.00 95.06 103 LYS A O 1
ATOM 870 N N . ASP A 1 104 ? -7.743 -12.209 -10.283 1.00 94.94 104 ASP A N 1
ATOM 871 C CA . ASP A 1 104 ? -6.678 -11.574 -11.030 1.00 94.94 104 ASP A CA 1
ATOM 872 C C . ASP A 1 104 ? -5.551 -12.580 -11.270 1.00 94.94 104 ASP A C 1
ATOM 874 O O . ASP A 1 104 ? -5.314 -13.478 -10.466 1.00 94.94 104 ASP A O 1
ATOM 878 N N . TRP A 1 105 ? -4.900 -12.477 -12.424 1.00 94.50 105 TRP A N 1
ATOM 879 C CA . TRP A 1 105 ? -3.840 -13.411 -12.804 1.00 94.50 105 TRP A CA 1
ATOM 880 C C . TRP A 1 105 ? -2.466 -12.978 -12.283 1.00 94.50 105 TRP A C 1
ATOM 882 O O . TRP A 1 105 ? -1.530 -13.776 -12.338 1.00 94.50 105 TRP A O 1
ATOM 892 N N . VAL A 1 106 ? -2.343 -11.710 -11.872 1.00 92.62 106 VAL A N 1
ATOM 893 C CA . VAL A 1 106 ? -1.128 -11.131 -11.281 1.00 92.62 106 VAL A CA 1
ATOM 894 C C . VAL A 1 106 ? -1.008 -11.572 -9.834 1.00 92.62 106 VAL A C 1
ATOM 896 O O . VAL A 1 106 ? 0.098 -12.034 -9.479 1.00 92.62 106 VAL A O 1
#